Protein AF-A0A0B8PFQ9-F1 (afdb_monomer)

pLDDT: mean 89.86, std 12.27, range [48.81, 98.38]

Structure (mmCIF, N/CA/C/O backbone):
data_AF-A0A0B8PFQ9-F1
#
_entry.id   AF-A0A0B8PFQ9-F1
#
loop_
_atom_site.group_PDB
_atom_site.id
_atom_site.type_symbol
_atom_site.label_atom_id
_atom_site.label_alt_id
_atom_site.label_comp_id
_atom_site.label_asym_id
_atom_site.label_entity_id
_atom_site.label_seq_id
_atom_site.pdbx_PDB_ins_code
_atom_site.Cartn_x
_atom_site.Cartn_y
_atom_site.Cartn_z
_atom_site.occupancy
_atom_site.B_iso_or_equiv
_atom_site.auth_seq_id
_atom_site.auth_comp_id
_atom_site.auth_asym_id
_atom_site.auth_atom_id
_atom_site.pdbx_PDB_model_num
ATOM 1 N N . MET A 1 1 ? 30.090 4.959 -24.184 1.00 50.50 1 MET A N 1
ATOM 2 C CA . MET A 1 1 ? 28.763 4.967 -24.832 1.00 50.50 1 MET A CA 1
ATOM 3 C C . MET A 1 1 ? 27.738 4.602 -23.775 1.00 50.50 1 MET A C 1
ATOM 5 O O . MET A 1 1 ? 27.800 3.493 -23.264 1.00 50.50 1 MET A O 1
ATOM 9 N N . SER A 1 2 ? 26.885 5.546 -23.377 1.00 65.12 2 SER A N 1
ATOM 10 C CA . SER A 1 2 ? 25.756 5.253 -22.487 1.00 65.12 2 SER A CA 1
ATOM 11 C C . SER A 1 2 ? 24.683 4.547 -23.312 1.00 65.12 2 SER A C 1
ATOM 13 O O . SER A 1 2 ? 24.259 5.078 -24.337 1.00 65.12 2 SER A O 1
ATOM 15 N N . SER A 1 3 ? 24.292 3.338 -22.915 1.00 80.50 3 SER A N 1
ATOM 16 C CA . SER A 1 3 ? 23.117 2.676 -23.479 1.00 80.50 3 SER A CA 1
ATOM 17 C C . SER A 1 3 ? 21.881 3.428 -22.993 1.00 80.50 3 SER A C 1
ATOM 19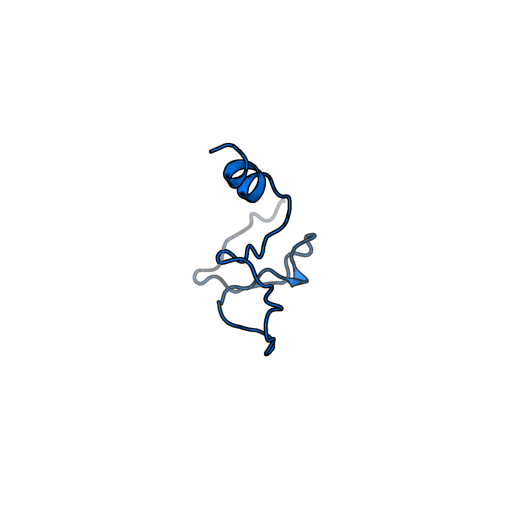 O O . SER A 1 3 ? 21.547 3.353 -21.811 1.00 80.50 3 SER A O 1
ATOM 21 N N . SER A 1 4 ? 21.199 4.151 -23.880 1.00 91.00 4 SER A N 1
ATOM 22 C CA . SER A 1 4 ? 19.908 4.756 -23.552 1.00 91.00 4 SER A CA 1
ATOM 23 C C . SER A 1 4 ? 18.891 3.667 -23.222 1.00 91.00 4 SER A C 1
ATOM 25 O O . SER A 1 4 ? 18.765 2.678 -23.942 1.00 91.00 4 SER A O 1
ATOM 27 N N . TYR A 1 5 ? 18.163 3.850 -22.123 1.00 91.44 5 TYR A N 1
ATOM 28 C CA . TYR A 1 5 ? 17.061 2.968 -21.763 1.00 91.44 5 TYR A CA 1
ATOM 29 C C . TYR A 1 5 ? 15.951 3.056 -22.815 1.00 91.44 5 TYR A C 1
ATOM 31 O O . TYR A 1 5 ? 15.512 4.150 -23.171 1.00 91.44 5 TYR A O 1
ATOM 39 N N . VAL A 1 6 ? 15.490 1.899 -23.287 1.00 93.50 6 VAL A N 1
ATOM 40 C CA . VAL A 1 6 ? 14.324 1.777 -24.166 1.00 93.50 6 VAL A CA 1
ATOM 41 C C . VAL A 1 6 ? 13.238 1.026 -23.392 1.00 93.50 6 VAL A C 1
ATOM 43 O O . VAL A 1 6 ? 13.434 -0.152 -23.083 1.00 93.50 6 VAL A O 1
ATOM 46 N N . PRO A 1 7 ? 12.109 1.674 -23.052 1.00 93.19 7 PRO A N 1
ATOM 47 C CA . PRO A 1 7 ? 11.003 1.001 -22.382 1.00 93.19 7 PRO A CA 1
ATOM 48 C C . PRO A 1 7 ? 10.413 -0.126 -23.247 1.00 93.19 7 PRO A C 1
ATOM 50 O O . PRO A 1 7 ? 10.376 -0.004 -24.475 1.00 93.19 7 PRO A O 1
ATOM 53 N N . PRO A 1 8 ? 9.906 -1.213 -22.642 1.00 94.81 8 PRO A N 1
ATOM 54 C CA . PRO A 1 8 ? 9.238 -2.272 -23.387 1.00 94.81 8 PRO A CA 1
ATOM 55 C C . PRO A 1 8 ? 7.870 -1.809 -23.913 1.00 94.81 8 PRO A C 1
ATOM 57 O O . PRO A 1 8 ? 7.220 -0.940 -23.335 1.00 94.81 8 PRO A O 1
ATOM 60 N N . LYS A 1 9 ? 7.389 -2.449 -24.987 1.00 97.12 9 LYS A N 1
ATOM 61 C CA . LYS A 1 9 ? 6.054 -2.187 -25.563 1.00 97.12 9 LYS A CA 1
ATOM 62 C C . LYS A 1 9 ? 4.910 -2.506 -24.591 1.00 97.12 9 LYS A C 1
ATOM 64 O O . LYS A 1 9 ? 3.864 -1.869 -24.644 1.00 97.12 9 LYS A O 1
ATOM 69 N N . VAL A 1 10 ? 5.106 -3.506 -23.738 1.00 96.88 10 VAL A N 1
ATOM 70 C CA . VAL A 1 10 ? 4.196 -3.866 -22.650 1.00 96.88 10 VAL A CA 1
ATOM 71 C C . VAL A 1 10 ? 5.011 -3.832 -21.372 1.00 96.88 10 VAL A C 1
ATOM 73 O O . VAL A 1 10 ? 6.067 -4.458 -21.292 1.00 96.88 10 VAL A O 1
ATOM 76 N N . TRP A 1 11 ? 4.541 -3.063 -20.398 1.00 95.88 11 TRP A N 1
ATOM 77 C CA . TRP A 1 11 ? 5.187 -2.977 -19.101 1.00 95.88 11 TRP A CA 1
ATOM 78 C C . TRP A 1 11 ? 4.967 -4.266 -18.306 1.00 95.88 11 TRP A C 1
ATOM 80 O O . TRP A 1 11 ? 3.869 -4.822 -18.298 1.00 95.88 11 TRP A O 1
ATOM 90 N N . THR A 1 12 ? 6.010 -4.695 -17.603 1.00 93.19 12 THR A N 1
ATOM 91 C CA . THR A 1 12 ? 5.977 -5.834 -16.686 1.00 93.19 12 THR A CA 1
ATOM 92 C C . THR A 1 12 ? 6.478 -5.368 -15.329 1.00 93.19 12 THR A C 1
ATOM 94 O O . THR A 1 12 ? 7.453 -4.621 -15.255 1.00 93.19 12 THR A O 1
ATOM 97 N N . ASN A 1 13 ? 5.830 -5.825 -14.258 1.00 92.19 13 ASN A N 1
ATOM 98 C CA . ASN A 1 13 ? 6.273 -5.524 -12.904 1.00 92.19 13 ASN A CA 1
ATOM 99 C C . ASN A 1 13 ? 7.615 -6.203 -12.608 1.00 92.19 13 ASN A C 1
ATOM 101 O O . ASN A 1 13 ? 7.751 -7.412 -12.789 1.00 92.19 13 ASN A O 1
ATOM 105 N N . THR A 1 14 ? 8.577 -5.430 -12.118 1.00 88.56 14 THR A N 1
ATOM 106 C CA . THR A 1 14 ? 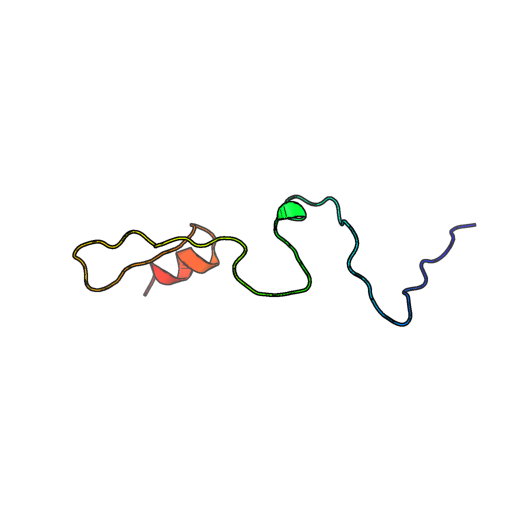9.899 -5.898 -11.684 1.00 88.56 14 THR A CA 1
ATOM 107 C C . THR A 1 14 ? 10.172 -5.402 -10.273 1.00 88.56 14 THR A C 1
ATOM 109 O O . THR A 1 14 ? 9.631 -4.372 -9.872 1.00 88.56 14 THR A O 1
ATOM 112 N N . ASP A 1 15 ? 11.046 -6.081 -9.534 1.00 85.50 15 ASP A N 1
ATOM 113 C CA . ASP A 1 15 ? 11.452 -5.608 -8.210 1.00 85.50 15 ASP A CA 1
ATOM 114 C C . ASP A 1 15 ? 12.154 -4.247 -8.309 1.00 85.50 15 ASP A C 1
ATOM 116 O O . ASP A 1 15 ? 13.108 -4.069 -9.066 1.00 85.50 15 ASP A O 1
ATOM 120 N N . THR A 1 16 ? 11.657 -3.268 -7.549 1.00 84.31 16 THR A N 1
ATOM 121 C CA . THR A 1 16 ? 12.125 -1.870 -7.597 1.00 84.31 16 THR A CA 1
ATOM 122 C C . THR A 1 16 ? 13.055 -1.487 -6.442 1.00 84.31 16 THR A C 1
ATOM 124 O O . THR A 1 16 ? 13.613 -0.394 -6.453 1.00 84.31 16 THR A O 1
ATOM 127 N N . GLY A 1 17 ? 13.239 -2.358 -5.440 1.00 88.31 17 GLY A N 1
ATOM 128 C CA . GLY A 1 17 ? 14.234 -2.211 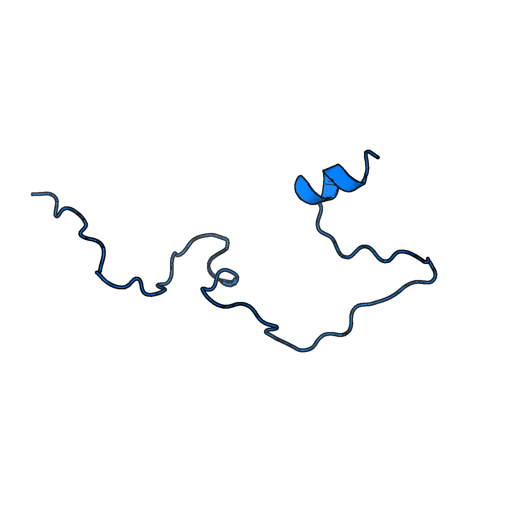-4.362 1.00 88.31 17 GLY A CA 1
ATOM 129 C C . GLY A 1 17 ? 14.023 -1.069 -3.350 1.00 88.31 17 GLY A C 1
ATOM 130 O O . GLY A 1 17 ? 14.800 -0.963 -2.407 1.00 88.31 17 GLY A O 1
ATOM 131 N N . GLY A 1 18 ? 13.002 -0.220 -3.511 1.00 92.62 18 GLY A N 1
ATOM 132 C CA . GLY A 1 18 ? 12.703 0.880 -2.581 1.00 92.62 18 GLY A CA 1
ATOM 133 C C . GLY A 1 18 ? 12.049 0.431 -1.266 1.00 92.62 18 GLY A C 1
ATOM 134 O O . GLY A 1 18 ? 11.609 -0.712 -1.147 1.00 92.62 18 GLY A O 1
ATOM 135 N N . GLU A 1 19 ? 11.914 1.353 -0.305 1.00 94.94 19 GLU A N 1
ATOM 136 C CA . GLU A 1 19 ? 11.308 1.121 1.027 1.00 94.94 19 GLU A CA 1
ATOM 137 C C . GLU A 1 19 ? 9.958 0.382 0.951 1.00 94.94 19 GLU A C 1
ATOM 139 O O . GLU A 1 19 ? 9.691 -0.573 1.675 1.00 94.94 19 GLU A O 1
ATOM 144 N N . TRP A 1 20 ? 9.130 0.766 -0.022 1.00 92.12 20 TRP A N 1
ATOM 145 C CA . TRP A 1 20 ? 7.778 0.239 -0.211 1.00 92.12 20 TRP A CA 1
ATOM 146 C C . TRP A 1 20 ? 7.702 -0.959 -1.171 1.00 92.12 20 TRP A C 1
ATOM 148 O O . TRP A 1 20 ? 6.607 -1.429 -1.483 1.00 92.12 20 TRP A O 1
ATOM 158 N N . SER A 1 21 ? 8.839 -1.478 -1.649 1.00 92.38 21 SER A N 1
ATOM 159 C CA . SER A 1 21 ? 8.899 -2.567 -2.646 1.00 92.38 21 SER A CA 1
ATOM 160 C C . SER A 1 21 ? 8.180 -3.841 -2.202 1.00 92.38 21 SER A C 1
ATOM 162 O O . SER A 1 21 ? 7.600 -4.537 -3.026 1.00 92.38 21 SER A O 1
ATOM 164 N N . LYS A 1 22 ? 8.149 -4.112 -0.894 1.00 91.31 22 LYS A N 1
ATOM 165 C CA . LYS A 1 22 ? 7.457 -5.277 -0.321 1.00 91.31 22 LYS A CA 1
ATOM 166 C C . LYS A 1 22 ? 5.929 -5.139 -0.300 1.00 91.31 22 LYS A C 1
ATOM 168 O O . LYS A 1 22 ? 5.235 -6.129 -0.081 1.00 91.31 22 LYS A O 1
ATOM 173 N N . ILE A 1 23 ? 5.401 -3.927 -0.478 1.00 93.69 23 ILE A N 1
ATOM 174 C CA . ILE A 1 23 ? 3.961 -3.632 -0.410 1.00 93.69 23 ILE A CA 1
ATOM 175 C C . ILE A 1 23 ? 3.400 -3.340 -1.811 1.00 93.69 23 ILE A C 1
ATOM 177 O O . ILE A 1 23 ? 2.308 -3.816 -2.143 1.00 93.69 23 ILE A O 1
ATOM 181 N N . ASN A 1 24 ? 4.157 -2.614 -2.640 1.00 93.81 24 ASN A N 1
ATOM 182 C CA . ASN A 1 24 ? 3.766 -2.209 -3.990 1.00 93.81 24 ASN A CA 1
ATOM 183 C C . ASN A 1 24 ? 3.590 -3.409 -4.934 1.00 93.81 24 ASN A C 1
ATOM 185 O O . ASN A 1 24 ? 4.436 -4.295 -5.008 1.00 93.81 24 ASN A O 1
ATOM 189 N N . ARG A 1 25 ? 2.491 -3.416 -5.694 1.00 94.88 25 ARG A N 1
ATOM 190 C CA . ARG A 1 25 ? 2.129 -4.483 -6.639 1.00 94.88 25 ARG A CA 1
ATOM 191 C C . ARG A 1 25 ? 1.190 -3.941 -7.728 1.00 94.88 25 ARG A C 1
ATOM 193 O O . ARG A 1 25 ? 0.465 -2.985 -7.462 1.00 94.88 25 ARG A O 1
ATOM 200 N N . PRO A 1 26 ? 1.135 -4.558 -8.919 1.00 95.44 26 PRO A N 1
ATOM 201 C CA . PRO A 1 26 ? 0.296 -4.079 -10.023 1.00 95.44 26 PRO A CA 1
ATOM 202 C C . PRO A 1 26 ? -1.183 -4.490 -9.911 1.00 95.44 26 PRO A C 1
ATOM 204 O O . PRO A 1 26 ? -1.967 -4.187 -10.804 1.00 95.44 26 PRO A O 1
ATOM 207 N N . VAL A 1 27 ? -1.564 -5.211 -8.853 1.00 95.88 27 VAL A N 1
ATOM 208 C CA . VAL A 1 27 ? -2.912 -5.765 -8.657 1.00 95.88 27 VAL A CA 1
ATOM 209 C C . VAL A 1 27 ? -3.452 -5.417 -7.275 1.00 95.88 27 VAL A C 1
ATOM 211 O O . VAL A 1 27 ? -2.707 -5.389 -6.301 1.00 95.88 27 VAL A O 1
ATOM 214 N N . SER A 1 28 ? -4.752 -5.179 -7.163 1.00 96.88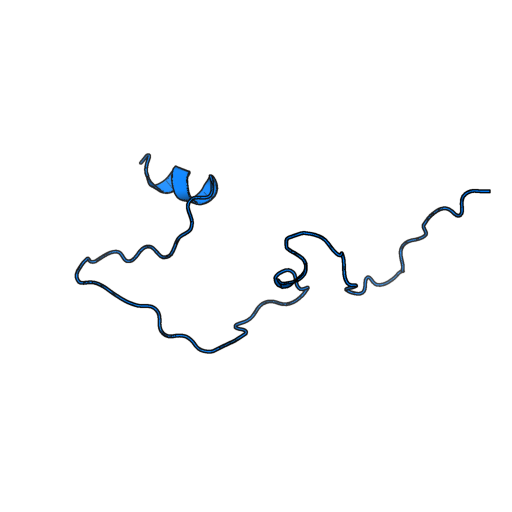 28 SER A N 1
ATOM 215 C CA . SER A 1 28 ? -5.417 -5.007 -5.868 1.00 96.88 28 SER A CA 1
ATOM 216 C C . SER A 1 28 ? -5.798 -6.358 -5.241 1.00 96.88 28 SER A C 1
ATOM 218 O O . SER A 1 28 ? -5.589 -7.416 -5.836 1.00 96.88 28 SER A O 1
ATOM 220 N N . GLY A 1 29 ? -6.358 -6.319 -4.028 1.00 97.38 29 GLY A N 1
ATOM 221 C CA . GLY A 1 29 ? -6.916 -7.485 -3.336 1.00 97.38 29 GLY A CA 1
ATOM 222 C C . GLY A 1 29 ? -6.278 -7.756 -1.973 1.00 97.38 29 GLY A C 1
ATOM 223 O O . GLY A 1 29 ? -5.155 -7.330 -1.694 1.00 97.38 29 GLY A O 1
ATOM 224 N N . ALA A 1 30 ? -7.017 -8.463 -1.116 1.00 97.44 30 ALA A N 1
ATOM 225 C CA . ALA A 1 30 ? -6.522 -8.903 0.182 1.00 97.44 30 ALA A CA 1
ATOM 226 C C . ALA A 1 30 ? -5.376 -9.912 0.009 1.00 97.44 30 ALA A C 1
ATOM 228 O O . ALA A 1 30 ? -5.410 -10.767 -0.874 1.00 97.44 30 ALA A O 1
ATOM 229 N N . THR A 1 31 ? -4.354 -9.820 0.861 1.00 97.62 31 THR A N 1
ATOM 230 C CA . THR A 1 31 ? -3.276 -10.826 0.923 1.00 97.62 31 THR A CA 1
ATOM 231 C C . THR A 1 31 ? -3.466 -11.866 1.998 1.00 97.62 31 THR A C 1
ATOM 233 O O . THR A 1 31 ? -2.766 -12.874 2.007 1.00 97.62 31 THR A O 1
ATOM 236 N N . HIS A 1 32 ? -4.345 -11.570 2.938 1.00 97.94 32 HIS A N 1
ATOM 237 C CA . HIS A 1 32 ? -4.644 -12.394 4.082 1.00 97.94 32 HIS A CA 1
ATOM 238 C C . HIS A 1 32 ? -6.024 -12.004 4.590 1.00 97.94 32 HIS A C 1
ATOM 240 O O . HIS A 1 32 ? -6.45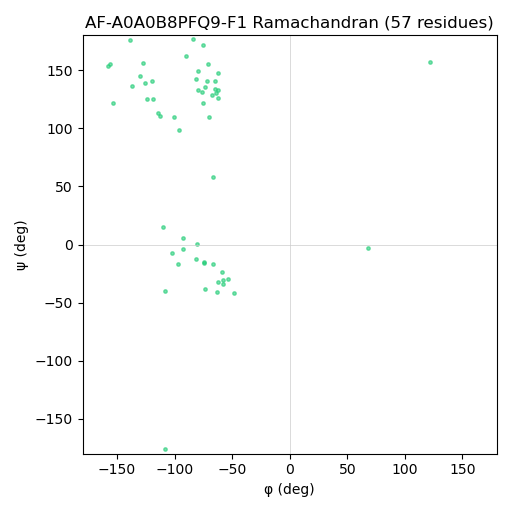8 -10.860 4.422 1.00 97.94 32 HIS A O 1
ATOM 246 N N . ASP A 1 33 ? -6.676 -12.956 5.239 1.00 98.38 33 ASP A N 1
ATOM 247 C CA . ASP A 1 33 ? -7.906 -12.700 5.963 1.00 98.38 33 ASP A CA 1
ATOM 248 C C . ASP A 1 33 ? -7.579 -12.087 7.322 1.00 98.38 33 ASP A C 1
ATOM 250 O O . ASP A 1 33 ? -6.687 -12.550 8.044 1.00 98.38 33 ASP A O 1
ATOM 254 N N . LYS A 1 34 ? -8.295 -11.018 7.672 1.00 97.38 34 LYS A N 1
ATOM 255 C CA . LYS A 1 34 ? -8.160 -10.363 8.969 1.00 97.38 34 LYS A CA 1
ATOM 256 C C . LYS A 1 34 ? -9.446 -9.651 9.356 1.00 97.38 34 LYS A C 1
ATOM 258 O O . LYS A 1 34 ? -9.875 -8.720 8.681 1.00 97.38 34 LYS A O 1
ATOM 263 N N . THR A 1 35 ? -9.999 -10.038 10.497 1.00 97.94 35 THR A N 1
ATOM 264 C CA . THR A 1 35 ? -11.062 -9.279 11.158 1.00 97.94 35 THR A CA 1
ATOM 265 C C . THR A 1 35 ? -10.456 -8.054 11.843 1.00 97.94 35 THR A C 1
ATOM 267 O O . THR A 1 35 ? -9.447 -8.166 12.544 1.00 97.94 35 THR A O 1
ATOM 270 N N . LEU A 1 36 ? -11.043 -6.879 11.622 1.00 97.75 36 LEU A N 1
ATOM 271 C CA . LEU A 1 36 ? -10.616 -5.642 12.272 1.00 97.75 36 LEU A CA 1
ATOM 272 C C . LEU A 1 36 ? -11.210 -5.539 13.691 1.00 97.75 36 LEU A C 1
ATOM 274 O O . LEU A 1 36 ? -12.347 -5.962 13.889 1.00 97.75 36 LEU A O 1
ATOM 278 N N . PRO A 1 37 ? -10.460 -5.018 14.682 1.00 97.56 37 PRO A N 1
ATOM 279 C CA . PRO A 1 37 ? -10.985 -4.797 16.026 1.00 97.56 37 PRO A CA 1
ATOM 280 C C . PRO A 1 37 ? -11.944 -3.602 16.049 1.00 97.56 37 PRO A C 1
ATOM 282 O O . PRO A 1 37 ? -11.614 -2.548 15.518 1.00 97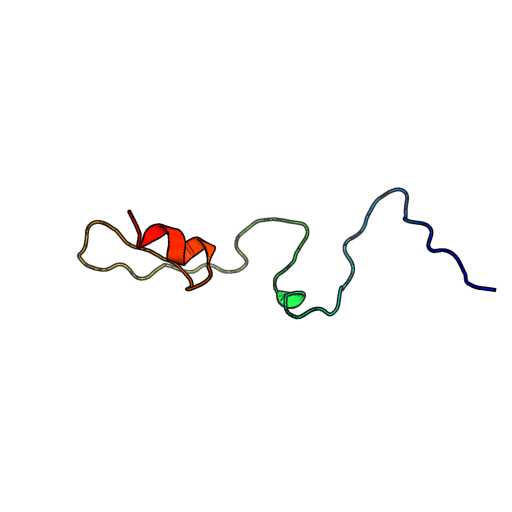.56 37 PRO A O 1
ATOM 285 N N . GLU A 1 38 ? -13.080 -3.750 16.723 1.00 98.00 38 GLU A N 1
ATOM 286 C CA . GLU A 1 38 ? -14.131 -2.735 16.838 1.00 98.00 38 GLU A CA 1
ATOM 287 C C . GLU A 1 38 ? -14.348 -2.354 18.310 1.00 98.00 38 GLU A C 1
ATOM 289 O O . GLU A 1 38 ? -14.277 -3.210 19.193 1.00 98.00 38 GLU A O 1
ATOM 294 N N . GLY A 1 39 ? -14.567 -1.064 18.576 1.00 97.12 39 GLY A N 1
ATOM 295 C CA . GLY A 1 39 ? -14.937 -0.545 19.896 1.00 97.12 39 GLY A CA 1
ATOM 296 C C . GLY A 1 39 ? -16.394 -0.076 19.981 1.00 97.12 39 GLY A C 1
ATOM 297 O O . GLY A 1 39 ? -17.141 -0.132 19.016 1.00 97.12 39 GLY A O 1
ATOM 298 N N . GLU A 1 40 ? -16.778 0.481 21.129 1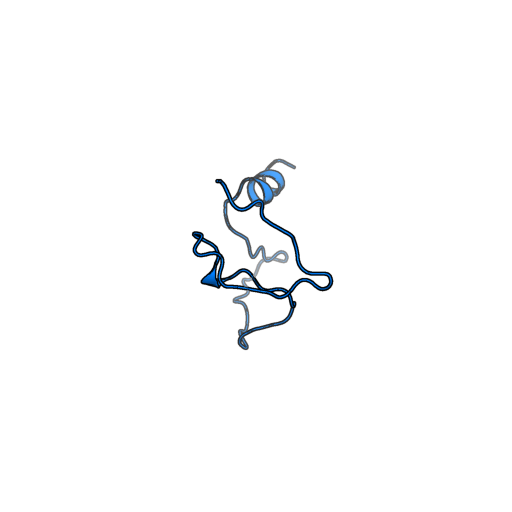.00 97.69 40 GLU A N 1
ATOM 299 C CA . GLU A 1 40 ? -18.174 0.859 21.435 1.00 97.69 40 GLU A CA 1
ATOM 300 C C . GLU A 1 40 ? -18.681 2.120 20.708 1.00 97.69 40 GLU A C 1
ATOM 302 O O . GLU A 1 40 ? -19.872 2.431 20.715 1.00 97.69 40 GLU A O 1
ATOM 307 N N . HIS A 1 41 ? -17.779 2.914 20.132 1.00 97.56 41 HIS A N 1
ATOM 308 C CA . HIS A 1 41 ? -18.145 4.172 19.488 1.00 97.56 41 HIS A CA 1
ATOM 309 C C . HIS A 1 41 ? -18.713 3.954 18.078 1.00 97.56 41 HIS A C 1
ATOM 311 O O . HIS A 1 41 ? -18.280 3.048 17.368 1.00 97.56 41 HIS A O 1
ATOM 317 N N . PRO A 1 42 ? -19.630 4.826 17.613 1.00 96.69 42 PRO A N 1
ATOM 318 C CA . PRO A 1 42 ? -20.280 4.660 16.310 1.00 96.69 42 PRO A CA 1
ATOM 319 C C . PRO A 1 42 ? -19.327 4.815 15.115 1.00 96.69 42 PRO A C 1
ATOM 321 O O . PRO A 1 42 ? -19.665 4.409 14.007 1.00 96.69 42 PRO A O 1
ATOM 324 N N . PHE A 1 43 ? -18.145 5.404 15.320 1.00 96.38 43 PHE A N 1
ATOM 325 C CA . PHE A 1 43 ? -17.133 5.569 14.283 1.00 96.38 43 PHE A CA 1
ATOM 326 C C . PHE A 1 43 ? -15.853 4.831 14.661 1.00 96.38 43 PHE A C 1
ATOM 328 O O . PHE A 1 43 ? -15.268 5.082 15.713 1.00 96.38 43 PHE A O 1
ATOM 335 N N . GLN A 1 44 ? -15.404 3.957 13.760 1.00 96.62 44 GLN A N 1
ATOM 336 C CA . GLN A 1 44 ? -14.163 3.197 13.877 1.00 96.62 44 GLN A CA 1
ATOM 337 C C . GLN A 1 44 ? -13.183 3.683 12.806 1.00 96.62 44 GLN A C 1
ATOM 339 O O . GLN A 1 44 ? -13.406 3.478 11.612 1.00 96.62 44 GLN A O 1
ATOM 344 N N . LEU A 1 45 ? -12.108 4.355 13.221 1.00 95.19 45 LEU A N 1
ATOM 345 C CA . LEU A 1 45 ? -11.096 4.887 12.310 1.00 95.19 45 LEU A CA 1
ATOM 346 C C . LEU A 1 45 ? -9.869 3.968 12.268 1.00 95.19 45 LEU A C 1
ATOM 348 O O . LEU A 1 45 ? -9.074 3.932 13.205 1.00 95.19 45 LEU A O 1
ATOM 352 N N . TYR A 1 46 ? -9.681 3.280 11.143 1.00 96.19 46 TYR A N 1
ATOM 353 C CA . TYR A 1 46 ? -8.476 2.499 10.855 1.00 96.19 46 TYR A CA 1
ATOM 354 C C . TYR A 1 46 ? -7.527 3.340 10.010 1.00 96.19 46 TYR A C 1
ATOM 356 O O . TYR A 1 46 ? -7.703 3.466 8.800 1.00 96.19 46 TYR A O 1
ATOM 364 N N . SER A 1 47 ? -6.544 3.956 10.657 1.00 95.19 47 SER A N 1
ATOM 365 C CA . SER A 1 47 ? -5.678 4.942 10.016 1.00 95.19 47 SER A CA 1
ATOM 366 C C . SER A 1 47 ? -4.214 4.777 10.420 1.00 95.19 47 SER A C 1
ATOM 368 O O . SER A 1 47 ? -3.857 3.939 11.247 1.00 95.19 47 SER A O 1
ATOM 370 N N . LEU A 1 48 ? -3.363 5.590 9.810 1.00 95.50 48 LEU A N 1
ATOM 371 C CA . LEU A 1 48 ? -1.956 5.765 10.134 1.00 95.50 48 LEU A CA 1
ATOM 372 C C . LEU A 1 48 ? -1.675 7.263 10.074 1.00 95.50 48 LEU A C 1
ATOM 374 O O . LEU A 1 48 ? -2.120 7.897 9.122 1.00 95.50 48 LEU A O 1
ATOM 378 N N . GLY A 1 49 ? -0.929 7.811 11.036 1.00 93.75 49 GLY A N 1
ATOM 379 C CA . GLY A 1 49 ? -0.576 9.238 11.137 1.00 93.75 49 GLY A CA 1
ATOM 380 C C . GLY A 1 49 ? 0.350 9.740 10.023 1.00 93.75 49 GLY A C 1
ATOM 381 O O . GLY A 1 49 ? 1.459 10.187 10.273 1.00 93.75 49 GLY A O 1
ATOM 382 N N . THR A 1 50 ? -0.088 9.599 8.778 1.00 93.88 50 THR A N 1
ATOM 383 C CA . THR A 1 50 ? 0.463 10.266 7.600 1.00 93.88 50 THR A CA 1
ATOM 384 C C . THR A 1 50 ? -0.284 11.591 7.403 1.00 93.88 50 THR A C 1
ATOM 386 O O . THR A 1 50 ? -1.413 11.712 7.885 1.00 93.88 50 THR A O 1
ATOM 389 N N . PRO A 1 51 ? 0.247 12.553 6.628 1.00 95.25 51 PRO A N 1
ATOM 390 C CA . PRO A 1 51 ? -0.440 13.826 6.378 1.00 95.25 51 PRO A CA 1
ATOM 391 C C . PRO A 1 51 ? -1.874 13.682 5.837 1.00 95.25 51 PRO A C 1
ATOM 393 O O . PRO A 1 51 ? -2.738 14.506 6.124 1.00 95.25 51 PRO A O 1
ATOM 396 N N . ASN A 1 52 ? -2.161 12.599 5.103 1.00 92.00 52 ASN A N 1
ATOM 397 C CA . ASN A 1 52 ? -3.513 12.295 4.627 1.00 92.00 52 ASN A CA 1
ATOM 398 C C . ASN A 1 52 ? -4.491 12.057 5.788 1.00 92.00 52 ASN A C 1
ATOM 400 O O . ASN A 1 52 ? -5.627 12.513 5.737 1.00 92.00 52 ASN A O 1
ATOM 404 N N . ALA A 1 53 ? -4.053 11.353 6.834 1.00 88.31 53 ALA A N 1
ATOM 405 C CA . ALA A 1 53 ? -4.863 11.097 8.019 1.00 88.31 53 ALA A CA 1
ATOM 406 C C . ALA A 1 53 ? -5.003 12.341 8.899 1.00 88.31 53 ALA A C 1
ATOM 408 O O . ALA A 1 53 ? -6.078 12.590 9.434 1.00 88.31 53 ALA A O 1
ATOM 409 N N . GLU A 1 54 ? -3.938 13.134 9.027 1.00 80.88 54 GLU A N 1
ATOM 410 C CA . GLU A 1 54 ? -3.925 14.369 9.822 1.00 80.88 54 GLU A CA 1
ATOM 411 C C . GLU A 1 54 ? -4.985 15.376 9.353 1.00 80.88 54 GLU A C 1
ATOM 413 O O . GLU A 1 54 ? -5.609 16.050 10.175 1.00 80.88 54 GLU A O 1
ATOM 418 N N . GLY A 1 55 ? -5.268 15.419 8.048 1.00 77.25 55 GLY A N 1
ATOM 419 C CA . GLY A 1 55 ? -6.343 16.240 7.486 1.00 77.25 55 GLY A CA 1
ATOM 420 C C . GLY A 1 55 ? -7.743 15.922 8.033 1.00 77.25 55 GLY A C 1
ATOM 421 O O . GLY A 1 55 ? -8.600 16.800 8.033 1.00 77.25 55 GLY A O 1
ATOM 422 N N . HIS A 1 56 ? -7.980 14.714 8.557 1.00 62.91 56 HIS A N 1
ATOM 423 C CA . HIS A 1 56 ? -9.271 14.321 9.137 1.00 62.91 56 HIS A CA 1
ATOM 424 C C . HIS A 1 56 ? -9.484 14.801 10.582 1.00 62.91 56 HIS A C 1
ATOM 426 O O . HIS A 1 56 ? -10.607 14.732 11.071 1.00 62.91 56 HIS A O 1
ATOM 432 N N . TYR A 1 57 ? -8.444 15.290 11.266 1.00 58.50 57 TYR A N 1
ATOM 433 C CA . TYR A 1 57 ? -8.541 15.783 12.650 1.00 58.50 57 TYR A CA 1
ATOM 434 C C . TYR A 1 57 ? -8.809 17.292 12.749 1.00 58.50 57 TYR A C 1
ATOM 436 O O . TYR A 1 57 ? -8.953 17.814 13.851 1.00 58.50 57 TYR A O 1
ATOM 444 N N . HIS A 1 58 ? -8.844 17.996 11.615 1.00 52.62 58 HIS A N 1
ATOM 445 C CA . HIS A 1 58 ? -8.928 19.459 11.551 1.00 52.62 58 HIS A CA 1
ATOM 446 C C . HIS A 1 58 ? -10.279 19.988 11.033 1.00 52.62 58 HIS A C 1
ATOM 448 O O . HIS A 1 58 ? -10.366 21.164 10.676 1.00 52.62 58 HIS A O 1
ATOM 454 N N . VAL A 1 59 ? -11.316 19.146 10.981 1.00 48.81 59 VAL A N 1
ATOM 455 C CA . VAL A 1 59 ? -12.699 19.531 10.633 1.00 48.81 59 VAL A CA 1
ATOM 456 C C . VAL A 1 59 ? -13.624 19.477 11.836 1.00 48.81 59 VAL A C 1
ATOM 458 O O . VAL A 1 59 ? -13.487 18.531 12.641 1.00 48.81 59 VAL A O 1
#

Organism: NCBI:txid1481914

Foldseek 3Di:
DDDDDDDDPDDDDDQPPDPCSVPDDPDDDDPDDDDDDDDDDPDDDDDDPDPVVVVVVPD

Sequence (59 aa):
MSSSYVPPKVWTNTDTGGEWSKINRPVSGATHDKTLPEGEHPFQLYSLGTPNAEGHYHV

Mean predicted aligned error: 6.22 Å

Radius of gyration: 19.55 Å; Cα contacts (8 Å, |Δi|>4): 9; chains: 1; bounding box: 49×32×47 Å

Solvent-accessible surface area (backbone atoms only — not comparable to full-atom values): 4646 Å² total; per-residue (Å²): 134,86,82,76,86,75,83,66,98,68,89,74,94,69,93,73,82,49,95,56,45,91,73,64,68,101,66,88,80,83,92,66,92,77,88,80,91,80,74,96,59,98,73,84,83,91,81,61,96,43,76,79,48,54,63,70,75,76,115

Secondary structure (DSSP, 8-state):
--------SS-------STTTTT--SS-S-SS--PPP--SSS------SSHHHHGGG--

=== Feature glossary ===
Each block in this record encodes a different view of the same protein. In brief:

Predicted aligned error. PAE(i, j) answers: if I align the predicted and true structures on residue i, how far off (in Å) do I expect residue j to be? A block-diagonal PAE matrix with low values on the blocks and high values off-diagonal is the signature of a multi-domain protein with confidently predicted domains but uncertain inter-domain orientation.

Contact-map, Ramachandran, and PAE plots. Plot images: a contact map (which residues are close in 3D, as an N×N binary image), a Ramachandran scatter (backbone torsion angles, revealing secondary-structure composition at a glance), and — for AlphaFold structures — a PAE heatmap (pairwise prediction confidence).

Backbone torsions (φ/ψ). φ (phi) and ψ (psi) are the two rotatable backbone dihedrals per residue: φ is the C(i-1)–N–Cα–C torsion, ψ is the N–Cα–C–N(i+1) torsion, both in degrees on (−180°, 180°]. α-helical residues cluster near (−60°, −45°); β-strand residues near (−120°, +130°). A Ramachandran plot is simply a scatter of (φ, ψ) for every residue.

Foldseek 3Di. A 3Di character summarizes, for each residue, the relative orientation of the Cα frame of its nearest spatial neighbor. Because it encodes fold topology rather than chemistry, 3Di alignments detect remote structural similarity that sequence alignment misses.

Radius of gyration, Cα contacts, bounding box. Three whole-structure scalars: the radius of gyration (RMS distance of Cα from centroid, in Å), the count of Cα–Cα contacts (pairs closer than 8 Å and separated by more than four residues in sequence — i.e. tertiary, not local, contacts), and the bounding-box dimensions. Together they distinguish compact globular folds from extended fibres or disordered chains.

Sequence. Sequence gives the chain of amino acids in standard one-letter code (A=alanine, C=cysteine, …, Y=tyrosine), read N→C. It is the only feature that is directly encoded by the gene; all structural features are derived from the folded form of this sequence.

mmCIF coordinates. Atomic coordinates in PDBx/mmCIF format — the same representation the Protein Data Bank distributes. Each line of the _atom_site loop places one backbone atom in Cartesian space (units: ångströms, origin: arbitrary).

Secondary structure (3-state, P-SEA). Three-state secondary structure (P-SEA) collapses the eight DSSP classes into helix (a), strand (b), and coil (c). P-SEA assigns these from Cα geometry alone — distances and angles — without requiring backbone oxygens, so it works on any Cα trace.

InterPro / GO / CATH / organism. Functional annotations link the protein to curated databases. InterPro entries identify conserved domains and families by matching the sequence against member-database signatures (Pfam, PROSITE, CDD, …). Gene Ontology (GO) terms describe molecular function, biological process, and cellular component in a controlled vocabulary. CATH places the structure in a hierarchical fold classification (Class/Architecture/Topology/Homologous-superfamily). The organism is the source species.

B-factor. B-factor (Debye–Waller factor) reflects atomic displacement in the crystal lattice. It is an experimental observable (units Å²), not a prediction; low values mean the atom is pinned down, high values mean it moves or is heterogeneous across the crystal.

Rendered structure images. Structure images are PyMOL renders from six orthogonal camera directions. Cartoon representation draws helices as coils and strands as arrows; sticks s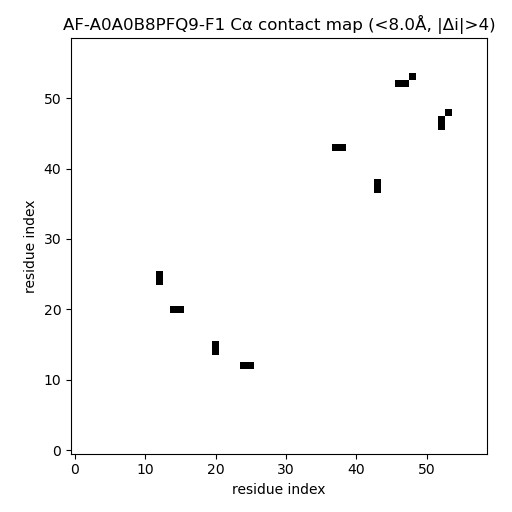hows the backbone as bonds; surface shows the solvent-excluded envelope. Rainbow coloring maps sequence position to hue (blue→red, N→C); chain coloring assigns a distinct color per polypeptide.

Solvent-accessible surface area. Solvent-accessible surface area (SASA) is the area in Å² traced out by the centre of a 1.4 Å probe sphere (a water molecule) rolled over the protein's van der Waals surface (Shrake–Rupley / Lee–Richards construction). Buried residues have near-zero SASA; fully exposed residues can exceed 200 Å². The total SASA scales roughly with the number of surface residues.

Secondary structure (8-state, DSSP). The SS8 string is DSSP's per-residue secondary-structure call. α-helix (H) means an i→i+4 H-bond ladder; β-strand (E) means the residue participates in a β-sheet; 3₁₀ (G) and π (I) are tighter and wider helices; T/S are turns/bends; '-' is loop.

pLDDT. For AlphaFold models, the B-factor field carries pLDDT — the model's own estimate of local accuracy on a 0–100 scale. Regions with pLDDT<50 sh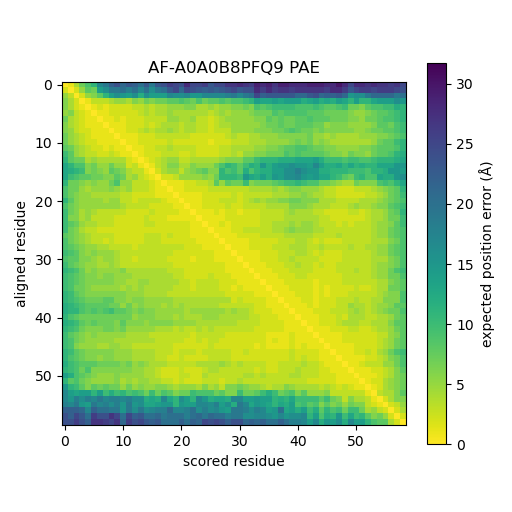ould be treated as essentially unmodeled; they often correspond to intrinsically disordered segments.

Nearest PDB structures. Nearest PDB neighbors are the top structural matches found by Foldseek when searching this structure against the entire Protein Data Bank. Each hit reports a TM-score (0 to 1; >0.5 almost always implies the same fold) and an E-value. These are *structural* homologs — they may share no detectable sequence similarity.